Protein AF-Q3C1A8-F1 (afdb_monomer)

Organism: Bacillus subtilis subsp. natto (NCBI:txid86029)

Sequence (41 aa):
MAEIRKLKNYINGEWVESKTDQYEDVVNPATKEVLCQVPIS

Structure (mmCIF, N/CA/C/O backbone):
data_AF-Q3C1A8-F1
#
_entry.id   AF-Q3C1A8-F1
#
loop_
_atom_site.group_PDB
_atom_site.id
_atom_site.type_symbol
_atom_site.label_atom_id
_atom_site.label_alt_id
_atom_site.label_comp_id
_atom_site.label_a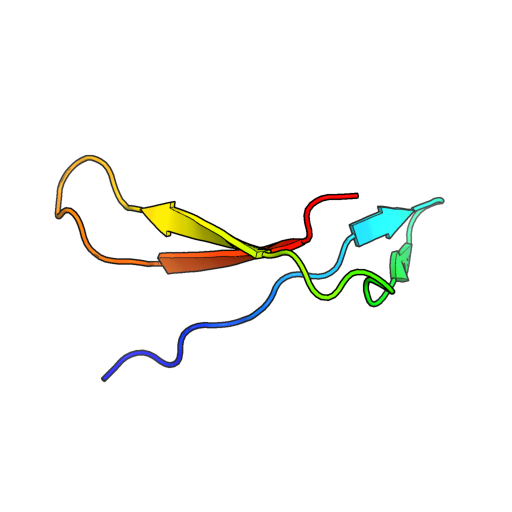sym_id
_atom_site.label_entity_id
_atom_site.label_seq_id
_atom_site.pdbx_PDB_ins_code
_atom_site.Cartn_x
_atom_site.Cartn_y
_atom_site.Cartn_z
_atom_site.occupancy
_atom_site.B_iso_or_equiv
_atom_site.auth_seq_id
_atom_site.auth_comp_id
_atom_site.auth_asym_id
_atom_site.auth_atom_id
_atom_site.pdbx_PDB_model_num
ATOM 1 N N . MET A 1 1 ? -20.075 4.295 2.014 1.00 48.62 1 MET A N 1
ATOM 2 C CA . MET A 1 1 ? -19.047 3.273 2.302 1.00 48.62 1 MET A CA 1
ATOM 3 C C . MET A 1 1 ? -17.842 3.637 1.463 1.00 48.62 1 M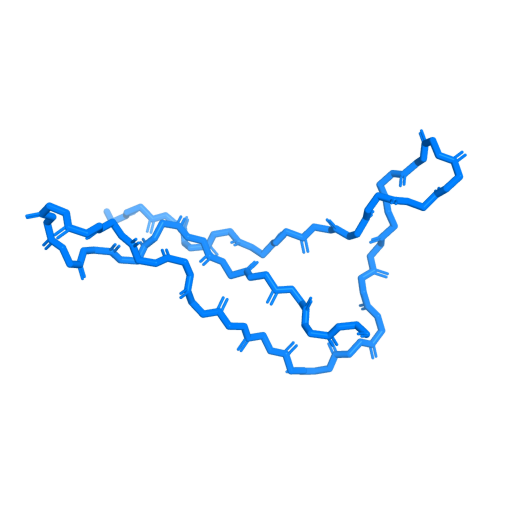ET A C 1
ATOM 5 O O . MET A 1 1 ? -18.016 3.796 0.262 1.00 48.62 1 MET A O 1
ATOM 9 N N . ALA A 1 2 ? -16.694 3.915 2.080 1.00 60.06 2 ALA A N 1
ATOM 10 C CA . ALA A 1 2 ? -15.481 4.216 1.325 1.00 60.06 2 ALA A CA 1
ATOM 11 C C . ALA A 1 2 ? -15.036 2.946 0.586 1.00 60.06 2 ALA A C 1
ATOM 13 O O . ALA A 1 2 ? -15.045 1.862 1.164 1.00 60.06 2 ALA A O 1
ATOM 14 N N . GLU A 1 3 ? -14.717 3.071 -0.696 1.00 79.44 3 GLU A N 1
ATOM 15 C CA . GLU A 1 3 ? -14.222 1.958 -1.499 1.00 79.44 3 GLU A CA 1
ATOM 16 C C . GLU A 1 3 ? -12.784 1.623 -1.064 1.00 79.44 3 GLU A C 1
ATOM 18 O O . GLU A 1 3 ? -11.923 2.505 -1.008 1.00 79.44 3 GLU A O 1
ATOM 23 N N . ILE A 1 4 ? -12.519 0.359 -0.717 1.00 83.38 4 ILE A N 1
ATOM 24 C CA . ILE A 1 4 ? -11.187 -0.102 -0.302 1.00 83.38 4 ILE A CA 1
ATOM 25 C C . ILE A 1 4 ? -10.318 -0.215 -1.558 1.00 83.38 4 IL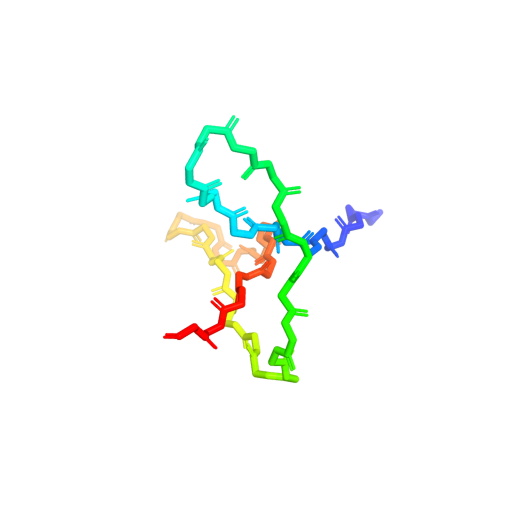E A C 1
ATOM 27 O O . ILE A 1 4 ? -10.442 -1.162 -2.335 1.00 83.38 4 ILE A O 1
ATOM 31 N N . ARG A 1 5 ? -9.434 0.762 -1.776 1.00 91.00 5 ARG A N 1
ATOM 32 C CA . ARG A 1 5 ? -8.535 0.774 -2.940 1.00 91.00 5 ARG A CA 1
ATOM 33 C C . ARG A 1 5 ? -7.369 -0.204 -2.770 1.00 91.00 5 ARG A C 1
ATOM 35 O O . ARG A 1 5 ? -6.757 -0.253 -1.702 1.00 91.00 5 ARG A O 1
ATOM 42 N N . LYS A 1 6 ? -7.000 -0.902 -3.847 1.00 92.50 6 LYS A N 1
ATOM 43 C CA . LYS A 1 6 ? -5.74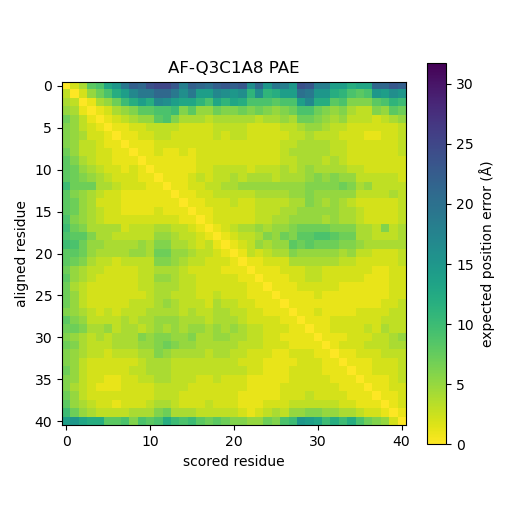4 -1.664 -3.944 1.00 92.50 6 LYS A CA 1
ATOM 44 C C . LYS A 1 6 ? -4.635 -0.770 -4.489 1.00 92.50 6 LYS A C 1
ATOM 46 O O . LYS A 1 6 ? -4.816 -0.111 -5.513 1.00 92.50 6 LYS A O 1
ATOM 51 N N . LEU A 1 7 ? -3.505 -0.718 -3.793 1.00 93.38 7 LEU A N 1
ATOM 52 C CA . LEU A 1 7 ? -2.356 0.085 -4.195 1.00 93.38 7 LEU A CA 1
ATOM 53 C C . LEU A 1 7 ? -1.453 -0.674 -5.173 1.00 93.38 7 LEU A C 1
ATOM 55 O O . LEU A 1 7 ? -1.430 -1.902 -5.220 1.00 93.38 7 LEU A O 1
ATOM 59 N N . LYS A 1 8 ? -0.719 0.096 -5.976 1.00 93.88 8 LYS A N 1
ATOM 60 C CA . LYS A 1 8 ? 0.282 -0.392 -6.928 1.00 93.88 8 LYS A CA 1
ATOM 61 C C . LYS A 1 8 ? 1.671 -0.296 -6.306 1.00 93.88 8 LYS A C 1
ATOM 63 O O . LYS A 1 8 ? 1.896 0.538 -5.430 1.00 93.88 8 LYS A O 1
ATOM 68 N N . ASN A 1 9 ? 2.606 -1.095 -6.801 1.00 93.44 9 ASN A N 1
ATOM 69 C CA . ASN A 1 9 ? 4.013 -0.942 -6.451 1.00 93.44 9 ASN A CA 1
ATOM 70 C C . ASN A 1 9 ? 4.615 0.231 -7.211 1.00 93.44 9 ASN A C 1
ATOM 72 O O . ASN A 1 9 ? 4.213 0.512 -8.337 1.00 93.44 9 ASN A O 1
ATOM 76 N N . TYR A 1 10 ? 5.604 0.888 -6.616 1.00 93.88 10 TYR A N 1
ATOM 77 C CA . TYR A 1 10 ? 6.370 1.919 -7.301 1.00 93.88 10 TYR A CA 1
ATOM 78 C C . TYR A 1 10 ? 7.754 1.377 -7.652 1.00 93.88 10 TYR A C 1
ATOM 80 O O . TYR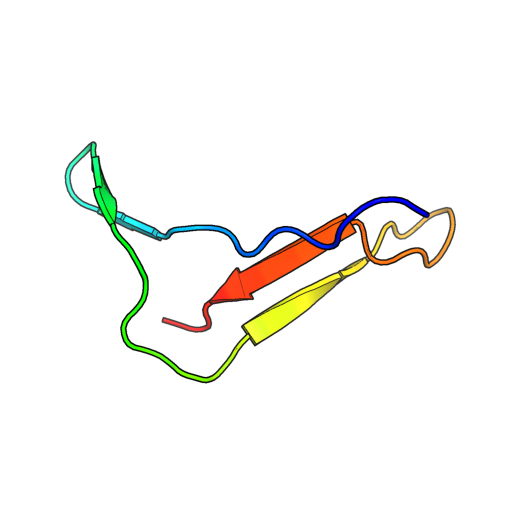 A 1 10 ? 8.591 1.182 -6.770 1.00 93.88 10 TYR A O 1
ATOM 88 N N . ILE A 1 11 ? 7.977 1.080 -8.932 1.00 94.00 11 ILE A N 1
ATOM 89 C CA . ILE A 1 11 ? 9.183 0.410 -9.434 1.00 94.00 11 ILE A CA 1
ATOM 90 C C . ILE A 1 11 ? 9.762 1.269 -10.555 1.00 94.00 11 ILE A C 1
ATOM 92 O O . ILE A 1 11 ? 9.055 1.619 -11.492 1.00 94.00 11 ILE A O 1
ATOM 96 N N . ASN A 1 12 ? 11.048 1.619 -10.457 1.00 95.25 12 ASN A N 1
ATOM 97 C CA . ASN A 1 12 ? 11.768 2.417 -11.461 1.00 95.25 12 ASN A CA 1
ATOM 98 C C . ASN A 1 12 ? 11.086 3.743 -11.850 1.00 95.25 12 ASN A C 1
ATOM 100 O O . ASN A 1 12 ? 11.210 4.195 -12.982 1.00 95.25 12 ASN A O 1
ATOM 104 N N . GLY A 1 13 ? 10.393 4.389 -10.911 1.00 96.56 13 GLY A N 1
ATOM 105 C CA . GLY A 1 13 ? 9.720 5.662 -11.176 1.00 96.56 13 GLY A CA 1
ATOM 106 C C . GLY A 1 13 ? 8.292 5.532 -11.717 1.00 96.56 13 GLY A C 1
ATOM 107 O O . GLY A 1 13 ? 7.683 6.544 -12.053 1.00 96.56 13 GLY A O 1
ATOM 108 N N . GLU A 1 14 ? 7.742 4.318 -11.785 1.00 96.56 14 GLU A N 1
ATOM 109 C CA . GLU A 1 14 ? 6.409 4.060 -12.329 1.00 96.56 14 GLU A CA 1
ATOM 110 C C . GLU A 1 14 ? 5.529 3.271 -11.356 1.00 96.56 14 GLU A C 1
ATOM 112 O O . GLU A 1 14 ? 6.002 2.442 -10.576 1.00 96.56 14 GLU A O 1
ATOM 117 N N . TRP A 1 15 ? 4.216 3.508 -11.425 1.00 95.00 15 TRP A N 1
ATOM 118 C CA . TRP A 1 15 ? 3.216 2.734 -10.692 1.00 95.00 15 TRP A CA 1
ATOM 119 C C . TRP A 1 15 ? 2.860 1.461 -11.458 1.00 95.00 15 TRP A C 1
ATOM 121 O O . TRP A 1 15 ? 2.104 1.495 -12.431 1.00 95.00 15 TRP A O 1
ATOM 131 N N . VAL A 1 16 ? 3.363 0.332 -10.978 1.00 93.44 16 VAL A N 1
ATOM 132 C CA . VAL A 1 16 ? 3.214 -0.985 -11.595 1.00 93.44 16 VAL A CA 1
ATOM 133 C C . VAL A 1 16 ? 2.192 -1.809 -10.816 1.00 93.44 16 VAL A C 1
ATOM 135 O O . VAL A 1 16 ? 2.234 -1.897 -9.588 1.00 93.44 16 VAL A O 1
ATOM 138 N N . GLU A 1 17 ? 1.249 -2.413 -11.535 1.00 91.44 17 GLU A N 1
ATOM 139 C CA . GLU A 1 17 ? 0.286 -3.339 -10.942 1.00 91.44 17 GLU A CA 1
ATOM 140 C C . GLU A 1 17 ? 1.001 -4.574 -10.387 1.00 91.44 17 GLU A C 1
ATOM 142 O O . GLU A 1 17 ? 1.909 -5.121 -11.019 1.00 91.44 17 GLU A O 1
ATOM 147 N N . SER A 1 18 ? 0.626 -4.985 -9.176 1.00 90.12 18 SER A N 1
ATOM 148 C CA . SER A 1 18 ? 1.263 -6.142 -8.565 1.00 90.12 18 SER A CA 1
ATOM 149 C C . SER A 1 18 ? 0.783 -7.436 -9.210 1.00 90.12 18 SER A C 1
ATOM 151 O O . SER A 1 18 ? -0.387 -7.578 -9.548 1.00 90.12 18 SER A O 1
ATOM 153 N N . LYS A 1 19 ? 1.700 -8.395 -9.349 1.00 89.25 19 LYS A N 1
ATOM 154 C CA . LYS A 1 19 ? 1.409 -9.751 -9.840 1.00 89.25 19 LYS A CA 1
ATOM 155 C C . LYS A 1 19 ? 1.065 -10.731 -8.717 1.00 89.25 19 LYS A C 1
ATOM 157 O O . LYS A 1 19 ? 0.859 -11.906 -8.991 1.00 89.25 19 LYS A O 1
ATOM 162 N N . THR A 1 20 ? 1.080 -10.270 -7.468 1.00 88.12 20 THR A N 1
ATOM 163 C CA . THR A 1 20 ? 0.733 -11.088 -6.306 1.00 88.12 20 THR A CA 1
ATOM 164 C C . THR A 1 20 ? -0.769 -11.056 -6.049 1.00 88.12 20 THR A C 1
ATOM 166 O O . THR A 1 20 ? -1.429 -10.033 -6.240 1.00 88.12 20 THR A O 1
ATOM 169 N N . ASP A 1 21 ? -1.290 -12.178 -5.564 1.00 89.44 21 ASP A N 1
ATOM 170 C CA . ASP A 1 21 ? -2.652 -12.282 -5.040 1.00 89.44 21 ASP A CA 1
ATOM 171 C C . ASP A 1 21 ? -2.710 -11.974 -3.534 1.00 89.44 21 ASP A C 1
ATOM 173 O O . ASP A 1 21 ? -3.793 -11.899 -2.952 1.00 89.44 21 ASP A O 1
ATOM 177 N N . GLN A 1 22 ? -1.552 -11.787 -2.890 1.00 93.06 22 GLN A N 1
ATOM 178 C CA . GLN A 1 22 ? -1.452 -11.503 -1.461 1.00 93.06 22 GLN A CA 1
ATOM 179 C C . GLN A 1 22 ? -1.480 -9.997 -1.208 1.00 93.06 22 GLN A C 1
ATOM 181 O O . GLN A 1 22 ? -0.609 -9.258 -1.664 1.00 93.06 22 GLN A O 1
ATOM 186 N N . TYR A 1 23 ? -2.469 -9.550 -0.443 1.00 94.25 23 TYR A N 1
ATOM 187 C CA . TYR A 1 23 ? -2.618 -8.158 -0.043 1.00 94.25 23 TYR A CA 1
ATOM 188 C C . TYR A 1 23 ? -2.776 -8.068 1.470 1.00 94.25 23 TYR A C 1
ATOM 190 O O . TYR A 1 23 ? -3.367 -8.954 2.087 1.00 94.25 23 TYR A O 1
ATOM 198 N N . GLU A 1 24 ? -2.276 -6.984 2.048 1.00 94.81 24 GLU A N 1
ATOM 199 C CA . GLU A 1 24 ? -2.434 -6.667 3.464 1.00 94.81 24 GLU A CA 1
ATOM 200 C C . GLU A 1 24 ? -3.253 -5.386 3.637 1.00 94.81 24 GLU A C 1
ATOM 202 O O . GLU A 1 24 ? -3.132 -4.432 2.861 1.00 94.81 24 GLU A O 1
ATOM 207 N N . ASP A 1 25 ? -4.112 -5.381 4.654 1.00 95.50 25 ASP A N 1
ATOM 208 C CA . ASP A 1 25 ? -4.976 -4.255 4.982 1.00 95.50 25 ASP A CA 1
ATOM 209 C C . ASP A 1 25 ? -4.197 -3.192 5.764 1.00 95.50 25 ASP A C 1
ATOM 211 O O . ASP A 1 25 ? -3.687 -3.427 6.860 1.00 95.50 25 ASP A O 1
ATOM 215 N N . VAL A 1 26 ? -4.170 -1.971 5.236 1.00 94.88 26 VAL A N 1
ATOM 216 C CA . VAL A 1 26 ? -3.639 -0.811 5.950 1.00 94.88 26 VAL A CA 1
ATOM 217 C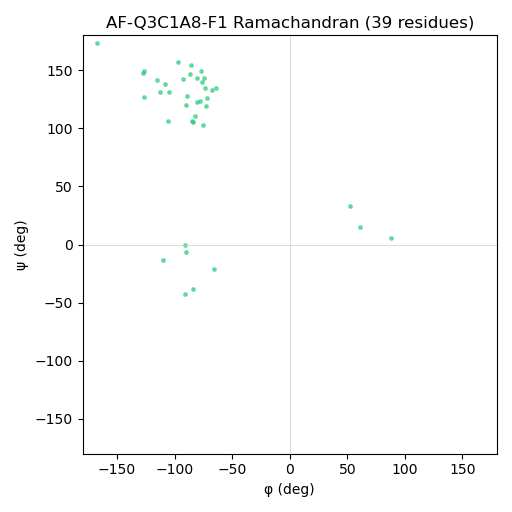 C . VAL A 1 26 ? -4.744 -0.243 6.824 1.00 94.88 26 VAL A C 1
ATOM 219 O O . VAL A 1 26 ? -5.676 0.401 6.336 1.00 94.88 26 VAL A O 1
ATOM 222 N N . VAL A 1 27 ? -4.632 -0.475 8.127 1.00 95.44 27 VAL A N 1
ATOM 223 C CA . VAL A 1 27 ? -5.592 0.002 9.123 1.00 95.44 27 VAL A CA 1
ATOM 224 C C . VAL A 1 27 ? -5.181 1.351 9.705 1.00 95.44 27 VAL A C 1
ATOM 226 O O . VAL A 1 27 ? -4.006 1.607 9.969 1.00 95.44 27 VAL A O 1
ATOM 229 N N . ASN A 1 28 ? -6.158 2.219 9.956 1.00 93.50 28 ASN A N 1
ATOM 230 C CA . ASN A 1 28 ? -5.940 3.421 10.749 1.00 93.50 28 ASN A CA 1
ATOM 231 C C . ASN A 1 28 ? -5.776 3.029 12.232 1.00 93.50 28 ASN A C 1
ATOM 233 O O . ASN A 1 28 ? -6.728 2.509 12.819 1.00 93.50 28 ASN A O 1
ATOM 237 N N . PRO A 1 29 ? -4.632 3.306 12.884 1.00 95.25 29 PRO A N 1
ATOM 238 C CA . PRO A 1 29 ? -4.412 2.910 14.275 1.00 95.25 29 PRO A CA 1
ATOM 239 C C . PRO A 1 29 ? -5.342 3.623 15.271 1.00 95.25 29 PRO A C 1
ATOM 241 O O . PRO A 1 29 ? -5.559 3.109 16.367 1.00 95.25 29 PRO A O 1
ATOM 244 N N . ALA A 1 30 ? -5.910 4.778 14.909 1.00 96.19 30 ALA A N 1
ATOM 245 C CA . ALA A 1 30 ? -6.821 5.532 15.767 1.00 96.19 30 ALA A CA 1
ATOM 246 C C . ALA A 1 30 ? -8.276 5.037 15.689 1.00 96.19 30 ALA A C 1
ATOM 248 O O . ALA A 1 30 ? -8.959 5.008 16.710 1.00 96.19 30 ALA A O 1
ATOM 249 N N . THR A 1 31 ? -8.757 4.648 14.500 1.00 94.38 31 THR A N 1
ATOM 250 C CA . THR A 1 31 ? -10.173 4.274 14.274 1.00 94.38 31 THR A CA 1
ATOM 251 C C . THR A 1 31 ? -10.395 2.785 14.017 1.00 94.38 31 THR A C 1
ATOM 253 O O . THR A 1 31 ? -11.530 2.322 14.091 1.00 94.38 31 THR A O 1
ATOM 256 N N . LYS A 1 32 ?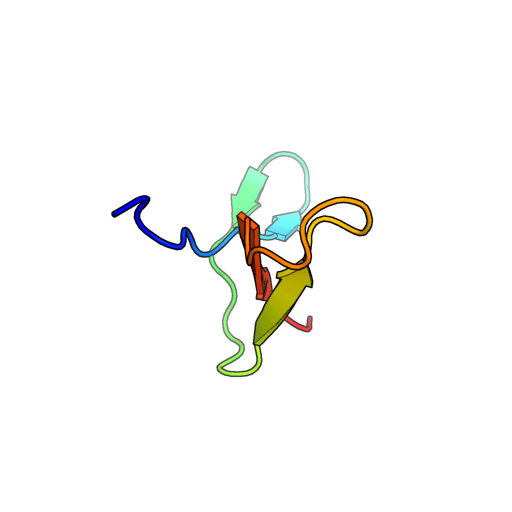 -9.327 2.019 13.754 1.00 93.44 32 LYS A N 1
ATOM 257 C CA . LYS A 1 32 ? -9.353 0.611 13.312 1.00 93.44 32 LYS A CA 1
ATOM 258 C C . LYS A 1 32 ? -10.062 0.376 11.972 1.00 93.44 32 LYS A C 1
ATOM 260 O O . LYS A 1 32 ? -10.373 -0.761 11.634 1.00 93.44 32 LYS A O 1
ATOM 265 N N . GLU A 1 33 ? -10.304 1.429 11.200 1.00 93.62 33 GLU A N 1
ATOM 266 C CA . GLU A 1 33 ? -10.885 1.320 9.863 1.00 93.62 33 GLU A CA 1
ATOM 267 C C . GLU A 1 33 ? -9.814 0.942 8.839 1.00 93.62 33 GLU A C 1
ATOM 269 O O . GLU A 1 33 ? -8.678 1.420 8.908 1.00 93.62 33 GLU A O 1
ATOM 274 N N . VAL A 1 34 ? -10.182 0.111 7.864 1.00 94.31 34 VAL A N 1
ATOM 275 C CA . VAL A 1 34 ? -9.305 -0.228 6.738 1.00 94.31 34 VAL A CA 1
ATOM 276 C C . VAL A 1 34 ? -9.305 0.930 5.741 1.00 94.31 34 VAL A C 1
ATOM 278 O O . VAL A 1 34 ? -10.354 1.345 5.251 1.00 94.31 34 VAL A O 1
ATOM 281 N N . LEU A 1 35 ? -8.118 1.453 5.440 1.00 93.75 35 LEU A N 1
ATOM 282 C CA . LEU A 1 35 ? -7.918 2.576 4.524 1.00 93.75 35 LEU A CA 1
ATOM 283 C C . LEU A 1 35 ? -7.694 2.105 3.082 1.00 93.75 35 LEU A C 1
ATOM 285 O O . LEU A 1 35 ? -8.192 2.717 2.137 1.00 93.75 35 LEU A O 1
ATOM 289 N N . CYS A 1 36 ? -6.887 1.058 2.901 1.00 94.38 36 CYS A N 1
ATOM 290 C CA . CYS A 1 36 ? -6.534 0.496 1.596 1.00 94.38 36 CYS A CA 1
ATOM 291 C C . CYS A 1 36 ? -5.850 -0.867 1.748 1.00 94.38 36 CYS A C 1
ATOM 293 O O . CYS A 1 36 ? -5.517 -1.270 2.859 1.00 94.38 36 CYS A O 1
ATOM 295 N N . GLN A 1 37 ? -5.616 -1.535 0.621 1.00 94.62 37 GLN A N 1
ATOM 296 C CA . GLN A 1 37 ? -4.877 -2.790 0.534 1.00 94.62 37 GLN A CA 1
ATOM 297 C C . GLN A 1 37 ? -3.555 -2.597 -0.203 1.00 94.62 37 GLN A C 1
ATOM 299 O O . GLN A 1 37 ? -3.536 -2.022 -1.296 1.00 94.62 37 GLN A O 1
ATOM 304 N N . VAL A 1 38 ? -2.461 -3.094 0.369 1.00 95.12 38 VAL A N 1
ATOM 305 C CA . VAL A 1 38 ? -1.125 -3.065 -0.246 1.00 95.12 38 VAL A CA 1
ATOM 306 C C . VAL A 1 38 ? -0.706 -4.465 -0.693 1.00 95.12 38 VAL A C 1
ATOM 308 O O . VAL A 1 38 ? -0.952 -5.421 0.037 1.00 95.12 38 VAL A O 1
ATOM 311 N N . PRO A 1 3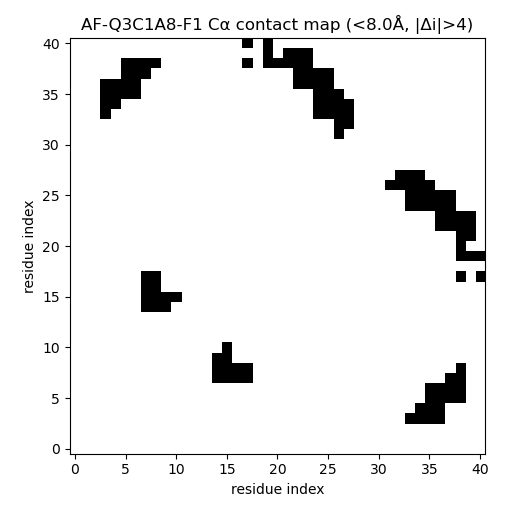9 ? -0.102 -4.620 -1.880 1.00 94.81 39 PRO A N 1
ATOM 312 C CA . PRO A 1 39 ? 0.382 -5.913 -2.346 1.00 94.81 39 PRO A CA 1
ATOM 313 C C . PRO A 1 39 ? 1.654 -6.338 -1.604 1.00 94.81 39 PRO A C 1
ATOM 315 O O . PRO A 1 39 ? 2.606 -5.563 -1.495 1.00 94.81 39 PRO A O 1
ATOM 318 N N . ILE A 1 40 ? 1.710 -7.596 -1.176 1.00 92.50 40 ILE A N 1
ATOM 319 C CA . ILE A 1 40 ? 2.923 -8.207 -0.619 1.00 92.50 40 ILE A CA 1
ATOM 320 C C . ILE A 1 40 ? 3.812 -8.665 -1.779 1.00 92.50 40 ILE A C 1
ATOM 322 O O . ILE A 1 40 ? 3.438 -9.570 -2.530 1.00 92.50 40 ILE A O 1
ATOM 326 N N . SER A 1 41 ? 4.945 -7.979 -1.954 1.00 76.50 41 SER A N 1
ATOM 327 C CA . SER A 1 41 ? 5.834 -8.074 -3.127 1.00 76.50 41 SER A CA 1
ATOM 328 C C . SER A 1 41 ? 7.132 -8.808 -2.839 1.00 76.50 41 SER A C 1
ATOM 330 O O . SER A 1 41 ? 7.643 -8.657 -1.708 1.00 76.50 41 SER A O 1
#

InterPro domains:
  IPR016161 Aldehyde/histidinol dehydrogenase [SSF53720] (4-40)
  IPR016162 Aldehyde dehydrogenase, N-terminal [G3DSA:3.40.605.10] (1-41)

Nearest PDB structures (foldseek):
  1t90-assembly1_D  TM=9.409E-01  e=4.128E-05  Bacillus subtilis
  8xxq-assembly1_B  TM=8.554E-01  e=3.276E-03  Homo sapiens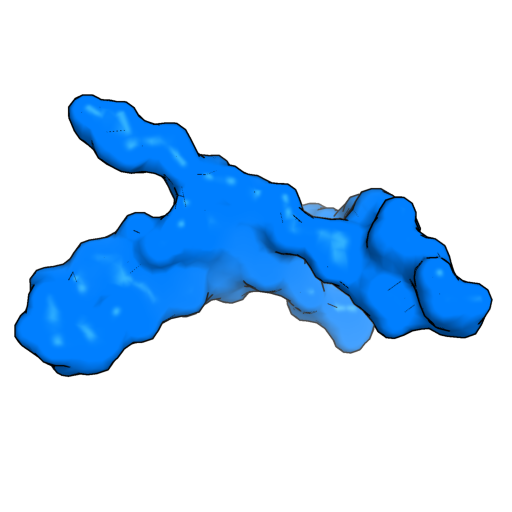
  9izx-assembly1_D  TM=8.586E-01  e=4.288E-03  Homo sapiens
  9izx-assembly1_B  TM=8.408E-01  e=8.990E-03  Homo sapiens
  9izv-assembly1_A  TM=7.898E-01  e=5.613E-03  Homo sapiens

Mean predicted aligned error: 3.94 Å

Secondary structure (DSSP, 8-state):
----EEPPEEETTEEE----S-EEEEE-TTT--EEEEEE--

Radius of gyration: 11.55 Å; Cα contacts (8 Å, |Δi|>4): 63; chains: 1; bounding box: 31×18×28 Å

pLDDT: mean 90.71, std 9.3, range [48.62, 96.56]

Solvent-accessible surface area (backbone atoms only — not comparable to full-atom values): 2741 Å² total; per-residue (Å²): 132,86,78,73,47,75,53,59,44,79,56,98,92,39,80,40,80,64,90,55,91,48,65,47,75,44,57,38,90,89,76,70,45,73,64,29,32,41,60,62,125

Foldseek 3Di:
DDDAAEAADQDPNDGHHDPDPDWDFDADPVPRDTRYIYDDD